Protein AF-A0A3N4KUB5-F1 (afdb_monomer_lite)

Foldseek 3Di:
DDPDDPPVVVPCPPPCLVVVLCVVLVVLVVVLVVQVVCVVVVNHDPDPLVVLLSVLSVVLVVPPPVPDDSVNSVVVSVVSNVVSVVVVVPD

Radius of gyration: 17.98 Å; chains: 1; bounding box: 63×22×39 Å

Sequence (91 aa):
MSTNPPPHLAGHSLPEYPHAKAAFAAPLLHLVDKHKLLSKMGLEDKSPATDDLLQHISSAFNTQDPAMNPAKAIISLLLGLSTQIEKLTTE

Secondary structure (DSSP, 8-state):
---PPPTTSSS---TTHHHHHHHHHHHHHHHHHHHHHHHHTT-----HHHHHHHHHHHHHHH---TTS-HHHHHHHHHHHHHHHHHHHHH-

pLDDT: mean 72.39, std 13.55, range [37.44, 93.06]

Organism: NCBI:txid1392247

Structure (mmCIF, N/CA/C/O backbone):
data_AF-A0A3N4KUB5-F1
#
_entry.id   AF-A0A3N4KUB5-F1
#
loop_
_atom_site.group_PDB
_atom_site.id
_atom_site.type_symbol
_atom_site.label_atom_id
_atom_site.label_alt_id
_atom_site.label_comp_id
_atom_site.label_asym_id
_atom_site.label_entity_id
_atom_site.label_seq_id
_atom_site.pdbx_PDB_ins_code
_atom_site.Cartn_x
_atom_site.Cartn_y
_atom_site.Cartn_z
_atom_site.occupancy
_atom_site.B_iso_or_equiv
_atom_site.auth_seq_id
_atom_site.auth_comp_id
_atom_site.auth_asym_id
_atom_site.auth_atom_id
_atom_site.pdbx_PDB_model_num
ATOM 1 N N . MET A 1 1 ? 44.114 2.995 -12.801 1.00 37.44 1 MET A N 1
ATOM 2 C CA . MET A 1 1 ? 43.218 1.957 -12.246 1.00 37.44 1 MET A CA 1
ATOM 3 C C . MET A 1 1 ? 42.020 1.850 -13.179 1.00 37.44 1 MET A C 1
ATOM 5 O O . MET A 1 1 ? 41.364 2.854 -13.402 1.00 37.44 1 MET A O 1
ATOM 9 N N . SER A 1 2 ? 41.841 0.698 -13.830 1.00 43.16 2 SER A N 1
ATOM 10 C CA . SER A 1 2 ? 40.827 0.466 -14.871 1.00 43.16 2 SER A CA 1
ATOM 11 C C . SER A 1 2 ? 39.480 0.166 -14.209 1.00 43.16 2 SER A C 1
ATOM 13 O O . SER A 1 2 ? 39.354 -0.844 -13.525 1.00 43.16 2 SER A O 1
ATOM 15 N N . THR A 1 3 ? 38.494 1.048 -14.367 1.00 60.78 3 THR A N 1
ATOM 16 C CA . THR A 1 3 ? 37.135 0.921 -13.808 1.00 60.78 3 THR A CA 1
ATOM 17 C C . THR A 1 3 ? 36.220 0.102 -14.719 1.00 60.78 3 THR A C 1
ATOM 19 O O . THR A 1 3 ? 35.073 0.478 -14.947 1.00 60.78 3 THR A O 1
ATOM 22 N N . ASN A 1 4 ? 36.721 -0.988 -15.299 1.00 53.25 4 ASN A N 1
ATOM 23 C CA . ASN A 1 4 ? 35.869 -1.863 -16.096 1.00 53.25 4 ASN A CA 1
ATOM 24 C C . ASN A 1 4 ? 35.176 -2.861 -15.161 1.00 53.25 4 ASN A C 1
ATOM 26 O O . ASN A 1 4 ? 35.873 -3.651 -14.516 1.00 53.25 4 ASN A O 1
ATOM 30 N N . PRO A 1 5 ? 33.834 -2.834 -15.047 1.00 54.06 5 PRO A N 1
ATOM 31 C CA . PRO A 1 5 ? 33.121 -3.879 -14.335 1.00 54.06 5 PRO A CA 1
ATOM 32 C C . PRO A 1 5 ? 33.412 -5.227 -15.014 1.00 54.06 5 PRO A C 1
ATOM 34 O O . PRO A 1 5 ? 33.584 -5.284 -16.236 1.00 54.06 5 PRO A O 1
ATOM 37 N N . PRO A 1 6 ? 33.524 -6.316 -14.241 1.00 51.47 6 PRO A N 1
ATOM 38 C CA . PRO A 1 6 ? 33.892 -7.609 -14.788 1.00 51.47 6 PRO A CA 1
ATOM 39 C C . PRO A 1 6 ? 32.853 -8.084 -15.824 1.00 51.47 6 PRO A C 1
ATOM 41 O O . PRO A 1 6 ? 31.659 -7.826 -15.665 1.00 51.47 6 PRO A O 1
ATOM 44 N N . PRO A 1 7 ? 33.279 -8.792 -16.887 1.00 60.22 7 PRO A N 1
ATOM 45 C CA . PRO A 1 7 ? 32.474 -9.047 -18.089 1.00 60.22 7 PRO A CA 1
ATOM 46 C C . PRO A 1 7 ? 31.195 -9.858 -17.840 1.00 60.22 7 PRO A C 1
ATOM 48 O O . PRO A 1 7 ? 30.266 -9.789 -18.638 1.00 60.22 7 PRO A O 1
ATOM 51 N N . HIS A 1 8 ? 31.100 -10.567 -16.713 1.00 59.06 8 HIS A N 1
ATOM 52 C CA . HIS A 1 8 ? 29.876 -11.259 -16.302 1.00 59.06 8 HIS A CA 1
ATOM 53 C C . HIS A 1 8 ? 28.772 -10.310 -15.794 1.00 59.06 8 HIS A C 1
ATOM 55 O O . HIS A 1 8 ? 27.617 -10.709 -15.723 1.00 59.06 8 HIS A O 1
ATOM 61 N N . LEU A 1 9 ? 29.096 -9.052 -15.470 1.00 51.03 9 LEU A N 1
ATOM 62 C CA . LEU A 1 9 ? 28.127 -8.020 -15.074 1.00 51.03 9 LEU A CA 1
ATOM 63 C C . LEU A 1 9 ? 27.731 -7.094 -16.235 1.00 51.03 9 LEU A C 1
ATOM 65 O O . LEU A 1 9 ? 26.793 -6.316 -16.100 1.00 51.03 9 LEU A O 1
ATOM 69 N N . ALA A 1 10 ? 28.413 -7.178 -17.381 1.00 53.53 10 ALA A N 1
ATOM 70 C CA . ALA A 1 10 ? 28.202 -6.287 -18.525 1.00 53.53 10 ALA A CA 1
ATOM 71 C C . ALA A 1 10 ? 26.991 -6.664 -19.408 1.00 53.53 10 ALA A C 1
ATOM 73 O O . ALA A 1 10 ? 26.673 -5.935 -20.344 1.00 53.53 10 ALA A O 1
ATOM 74 N N . GLY A 1 11 ? 26.323 -7.791 -19.128 1.00 46.47 11 GLY A N 1
ATOM 75 C CA . GLY A 1 11 ? 25.277 -8.364 -19.989 1.00 46.47 11 GLY A CA 1
ATOM 76 C C . GLY A 1 11 ? 23.909 -8.586 -19.341 1.00 46.47 11 GLY A C 1
ATOM 77 O O . GLY A 1 11 ? 22.978 -8.983 -20.036 1.00 46.47 11 GLY A O 1
ATOM 78 N N . HIS A 1 12 ? 23.738 -8.325 -18.042 1.00 45.84 12 HIS A N 1
ATOM 79 C CA . HIS A 1 12 ? 22.416 -8.404 -17.417 1.00 45.84 12 HIS A CA 1
ATOM 80 C C . HIS A 1 12 ? 21.711 -7.062 -17.577 1.00 45.84 12 HIS A C 1
ATOM 82 O O . HIS A 1 12 ? 21.796 -6.179 -16.727 1.00 45.84 12 HIS A O 1
ATOM 88 N N . SER A 1 13 ? 21.026 -6.893 -18.702 1.00 49.09 13 SER A N 1
ATOM 89 C CA . SER A 1 13 ? 20.243 -5.704 -19.025 1.00 49.09 13 SER A CA 1
ATOM 90 C C . SER A 1 13 ? 18.989 -5.593 -18.153 1.00 49.09 13 SER A C 1
ATOM 92 O O . SER A 1 13 ? 17.916 -5.645 -18.727 1.00 49.09 13 SER A O 1
ATOM 94 N N . LEU A 1 14 ? 19.095 -5.537 -16.812 1.00 50.28 14 LEU A N 1
ATOM 95 C CA . LEU A 1 14 ? 17.997 -5.472 -15.818 1.00 50.28 14 LEU A CA 1
ATOM 96 C C . LEU A 1 14 ? 16.585 -5.757 -16.402 1.00 50.28 14 LEU A C 1
ATOM 98 O O . LEU A 1 14 ? 15.706 -4.893 -16.335 1.00 50.28 14 LEU A O 1
ATOM 102 N N . PRO A 1 15 ? 16.324 -6.947 -16.996 1.00 50.06 15 PRO A N 1
ATOM 103 C CA . PRO A 1 15 ? 15.032 -7.213 -17.641 1.00 50.06 15 PRO A CA 1
ATOM 104 C C . PRO A 1 15 ? 13.937 -7.363 -16.575 1.00 50.06 15 PRO A C 1
ATOM 106 O O . PRO A 1 15 ? 12.737 -7.278 -16.831 1.00 50.06 15 PRO A O 1
ATOM 109 N N . GLU A 1 16 ? 14.386 -7.553 -15.339 1.00 55.38 16 GLU A N 1
ATOM 110 C CA . GLU A 1 16 ? 13.610 -7.823 -14.152 1.00 55.38 16 GLU A CA 1
ATOM 111 C C . GLU A 1 16 ? 13.097 -6.553 -13.483 1.00 55.38 16 GLU A C 1
ATOM 113 O O . GLU A 1 16 ? 12.231 -6.654 -12.631 1.00 55.38 16 GLU A O 1
ATOM 118 N N . TYR A 1 17 ? 13.552 -5.351 -13.852 1.00 53.91 17 TYR A N 1
ATOM 119 C CA . TYR A 1 17 ? 13.132 -4.141 -13.138 1.00 53.91 17 TYR A CA 1
ATOM 120 C C . TYR A 1 17 ? 11.620 -3.843 -13.266 1.00 53.91 17 TYR A C 1
ATOM 122 O O . TYR A 1 17 ? 10.952 -3.618 -12.250 1.00 53.91 17 TYR A O 1
ATOM 130 N N . PRO A 1 18 ? 11.023 -3.892 -14.476 1.00 56.62 18 PRO A N 1
ATOM 131 C CA . PRO A 1 18 ? 9.575 -3.749 -14.634 1.00 56.62 18 PRO A CA 1
ATOM 132 C C . PRO A 1 18 ? 8.809 -4.896 -13.961 1.00 56.62 18 PRO A C 1
ATOM 134 O O . PRO A 1 18 ? 7.753 -4.675 -13.369 1.00 56.62 18 PRO A O 1
ATOM 137 N N . HIS A 1 19 ? 9.373 -6.106 -14.004 1.00 59.28 19 HIS A N 1
ATOM 138 C CA . HIS A 1 19 ? 8.794 -7.312 -13.416 1.00 59.28 19 HIS A CA 1
ATOM 139 C C . HIS A 1 19 ? 8.817 -7.264 -11.883 1.00 59.28 19 HIS A C 1
ATOM 141 O O . HIS A 1 19 ? 7.828 -7.608 -11.250 1.00 59.28 19 HIS A O 1
ATOM 147 N N . ALA A 1 20 ? 9.890 -6.754 -11.282 1.00 62.56 20 ALA A N 1
ATOM 148 C CA . ALA A 1 20 ? 10.042 -6.554 -9.847 1.00 62.56 20 ALA A CA 1
ATOM 149 C C . ALA A 1 20 ? 9.107 -5.453 -9.342 1.00 62.56 20 ALA A C 1
ATOM 151 O O . ALA A 1 20 ? 8.459 -5.619 -8.311 1.00 62.5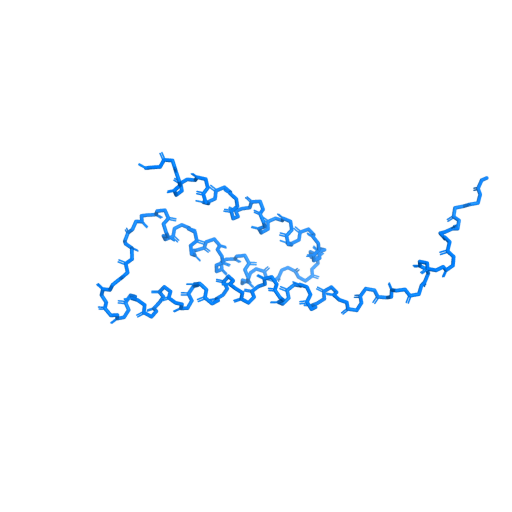6 20 ALA A O 1
ATOM 152 N N . LYS A 1 21 ? 8.955 -4.360 -10.105 1.00 63.59 21 LYS A N 1
ATOM 153 C CA . LYS A 1 21 ? 7.955 -3.327 -9.806 1.00 63.59 21 LYS A CA 1
ATOM 154 C C . LYS A 1 21 ? 6.540 -3.909 -9.815 1.00 63.59 21 LYS A C 1
ATOM 156 O O . LYS A 1 21 ? 5.778 -3.639 -8.894 1.00 63.59 21 LYS A O 1
ATOM 161 N N . ALA A 1 22 ? 6.195 -4.719 -10.817 1.00 66.38 22 ALA A N 1
ATOM 162 C CA . ALA A 1 22 ? 4.887 -5.369 -10.906 1.00 66.38 22 ALA A CA 1
ATOM 163 C C . ALA A 1 22 ? 4.667 -6.414 -9.796 1.00 66.38 22 ALA A C 1
ATOM 165 O O . ALA A 1 22 ? 3.607 -6.428 -9.175 1.00 66.38 22 ALA A O 1
ATOM 166 N N . ALA A 1 23 ? 5.675 -7.238 -9.501 1.00 69.62 23 ALA A N 1
ATOM 167 C CA . ALA A 1 23 ? 5.630 -8.245 -8.442 1.00 69.62 23 ALA A CA 1
ATOM 168 C C . ALA A 1 23 ? 5.490 -7.619 -7.048 1.00 69.62 23 ALA A C 1
ATOM 170 O O . ALA A 1 23 ? 4.820 -8.183 -6.189 1.00 69.62 23 ALA A O 1
ATOM 171 N N . PHE A 1 24 ? 6.074 -6.439 -6.834 1.00 71.06 24 PHE A N 1
ATOM 172 C CA . PHE A 1 24 ? 5.918 -5.679 -5.597 1.00 71.06 24 PHE A CA 1
ATOM 173 C C . PHE A 1 24 ? 4.577 -4.932 -5.525 1.00 71.06 24 PHE A C 1
ATOM 175 O O . PHE A 1 24 ? 3.957 -4.859 -4.466 1.00 71.06 24 PHE A O 1
ATOM 182 N N . ALA A 1 25 ? 4.093 -4.409 -6.655 1.00 74.06 25 ALA A N 1
ATOM 183 C CA . ALA A 1 25 ? 2.821 -3.695 -6.727 1.00 74.06 25 ALA A CA 1
ATOM 184 C C . ALA A 1 25 ? 1.605 -4.610 -6.538 1.00 74.06 25 ALA A C 1
ATOM 186 O O . ALA A 1 25 ? 0.639 -4.220 -5.885 1.00 74.06 25 ALA A O 1
ATOM 187 N N . ALA A 1 26 ? 1.639 -5.822 -7.098 1.00 79.25 26 ALA A N 1
ATOM 188 C CA . ALA A 1 26 ? 0.479 -6.707 -7.135 1.00 79.25 26 ALA A CA 1
ATOM 189 C C . ALA A 1 26 ? -0.084 -7.060 -5.740 1.00 79.25 26 ALA A C 1
ATOM 191 O O . ALA A 1 26 ? -1.292 -6.908 -5.557 1.00 79.25 26 ALA A O 1
ATOM 192 N N . PRO A 1 27 ? 0.723 -7.445 -4.727 1.00 80.88 27 PRO A N 1
ATOM 193 C CA . PRO A 1 27 ? 0.219 -7.693 -3.375 1.00 80.88 27 PRO A CA 1
ATOM 194 C C . PRO A 1 27 ? -0.424 -6.463 -2.723 1.00 80.88 27 PRO A C 1
ATOM 196 O O . PRO A 1 27 ? -1.424 -6.592 -2.019 1.00 80.88 27 PRO A O 1
ATOM 199 N N . LEU A 1 28 ? 0.124 -5.270 -2.971 1.00 83.56 28 LEU A N 1
ATOM 200 C CA . LEU A 1 28 ? -0.349 -4.017 -2.377 1.00 83.56 28 LEU A CA 1
ATOM 201 C C . LEU A 1 28 ? -1.658 -3.545 -3.017 1.00 83.56 28 LEU A C 1
ATOM 203 O O . LEU A 1 28 ? -2.584 -3.146 -2.316 1.00 83.56 28 LEU A O 1
ATOM 207 N N . LEU A 1 29 ? -1.772 -3.660 -4.340 1.00 81.31 29 LEU A N 1
A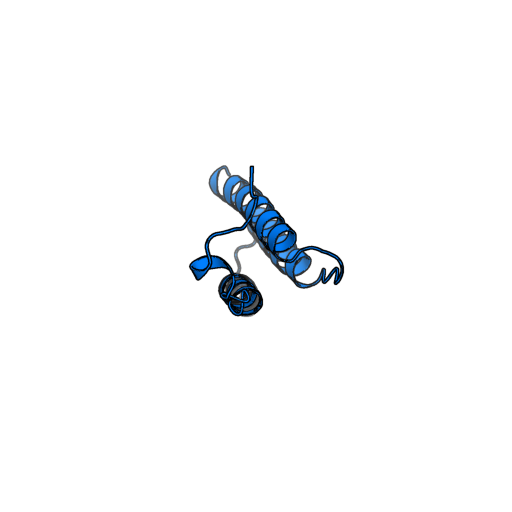TOM 208 C CA . LEU A 1 29 ? -3.025 -3.403 -5.053 1.00 81.31 29 LEU A CA 1
ATOM 209 C C . LEU A 1 29 ? -4.104 -4.422 -4.662 1.00 81.31 29 LEU A C 1
ATOM 211 O O . LEU A 1 29 ? -5.245 -4.045 -4.404 1.00 81.31 29 LEU A O 1
ATOM 215 N N . HIS A 1 30 ? -3.730 -5.697 -4.520 1.00 86.19 30 HIS A N 1
ATOM 216 C CA . HIS A 1 30 ? -4.639 -6.741 -4.051 1.00 86.19 30 HIS A CA 1
ATOM 217 C C . HIS A 1 30 ? -5.143 -6.479 -2.622 1.00 86.19 30 HIS A C 1
ATOM 219 O O . HIS A 1 30 ? -6.311 -6.732 -2.332 1.00 86.19 30 HIS A O 1
ATOM 225 N N . LEU A 1 31 ? -4.304 -5.928 -1.737 1.00 85.88 31 LEU A N 1
ATOM 226 C CA . LEU A 1 31 ? -4.719 -5.510 -0.395 1.00 85.88 31 LEU A CA 1
ATOM 227 C C . LEU A 1 31 ? -5.791 -4.410 -0.449 1.00 85.88 31 LEU A C 1
ATOM 229 O O . LEU A 1 31 ? -6.806 -4.512 0.242 1.00 85.88 31 LEU A O 1
ATOM 233 N N . VAL A 1 32 ? -5.607 -3.404 -1.310 1.00 86.06 32 VAL A N 1
ATOM 234 C CA . VAL A 1 32 ? -6.587 -2.323 -1.517 1.00 86.06 32 VAL A CA 1
ATOM 235 C C . VAL A 1 32 ? -7.911 -2.866 -2.050 1.00 86.06 32 VAL A C 1
ATOM 237 O O . VAL A 1 32 ? -8.981 -2.507 -1.554 1.00 86.06 32 VAL A O 1
ATOM 240 N N . ASP A 1 33 ? -7.866 -3.760 -3.034 1.00 87.50 33 ASP A N 1
ATOM 241 C CA . ASP A 1 33 ? -9.079 -4.342 -3.608 1.00 87.50 33 ASP A CA 1
ATOM 242 C C . ASP A 1 33 ? -9.799 -5.276 -2.630 1.00 87.50 33 ASP A C 1
ATOM 244 O O . ASP A 1 33 ? -11.030 -5.243 -2.542 1.00 87.50 33 ASP A O 1
ATOM 248 N N . LYS A 1 34 ? -9.052 -6.036 -1.819 1.00 87.75 34 LYS A N 1
ATOM 249 C CA . LYS A 1 34 ? -9.617 -6.819 -0.715 1.00 87.75 34 LYS A CA 1
ATOM 250 C C . LYS A 1 34 ? -10.317 -5.916 0.300 1.00 87.75 34 LYS A C 1
ATOM 252 O O . LYS A 1 34 ? -11.421 -6.248 0.724 1.00 87.75 34 LYS A O 1
ATOM 257 N N . HIS A 1 35 ? -9.735 -4.769 0.654 1.00 88.44 35 HIS A N 1
ATOM 258 C CA . HIS A 1 35 ? -10.388 -3.823 1.559 1.00 88.44 35 HIS A CA 1
ATOM 259 C C . HIS A 1 35 ? -11.699 -3.274 0.978 1.00 88.44 35 HIS A C 1
ATOM 261 O O . HIS A 1 35 ? -12.726 -3.289 1.652 1.00 88.44 35 HIS A O 1
ATOM 267 N N . LYS A 1 36 ? -11.715 -2.877 -0.304 1.00 88.19 36 LYS A N 1
ATOM 268 C CA . LYS A 1 36 ? -12.955 -2.451 -0.987 1.00 88.19 36 LYS A CA 1
ATOM 269 C C . LYS A 1 36 ? -14.025 -3.543 -0.970 1.00 88.19 36 LYS A C 1
ATOM 271 O O . LYS A 1 36 ? -15.211 -3.243 -0.848 1.00 88.19 36 LYS A O 1
ATOM 276 N N . LEU A 1 37 ? -13.621 -4.802 -1.136 1.00 91.44 37 LEU A N 1
ATOM 277 C CA . LEU A 1 37 ? -14.526 -5.946 -1.099 1.00 91.44 37 LEU A 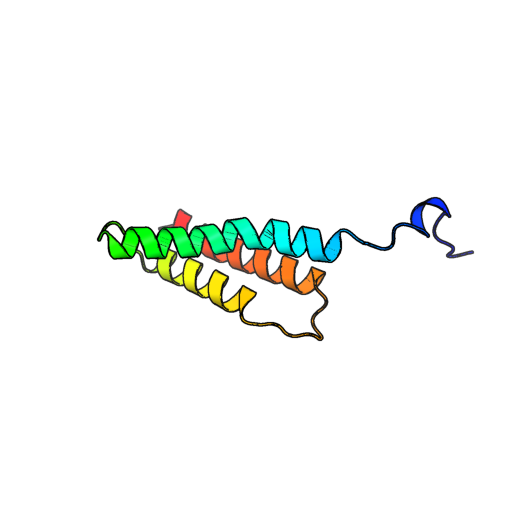CA 1
ATOM 278 C C . LEU A 1 37 ? -15.126 -6.144 0.302 1.00 91.44 37 LEU A C 1
ATOM 280 O O . LEU A 1 37 ? -16.339 -6.305 0.412 1.00 91.44 37 LEU A O 1
ATOM 284 N N . LEU A 1 38 ? -14.304 -6.074 1.352 1.00 88.94 38 LEU A N 1
ATOM 285 C CA . LEU A 1 38 ? -14.766 -6.131 2.744 1.00 88.94 38 LEU A CA 1
ATOM 286 C C . LEU A 1 38 ? -15.712 -4.969 3.071 1.00 88.94 38 LEU A C 1
ATOM 288 O O . LEU A 1 38 ? -16.764 -5.197 3.661 1.00 88.94 38 LEU A O 1
ATOM 292 N N . SER A 1 39 ? -15.408 -3.765 2.579 1.00 89.00 39 SER A N 1
ATOM 293 C CA . SER A 1 39 ? -16.258 -2.581 2.744 1.00 89.00 39 SER A CA 1
ATOM 294 C C . SER A 1 39 ? -17.646 -2.739 2.127 1.00 89.00 39 SER A C 1
ATOM 296 O O . SER A 1 39 ? -18.654 -2.395 2.738 1.00 89.00 39 SER A O 1
ATOM 298 N N . LYS A 1 40 ? -17.746 -3.362 0.947 1.00 91.12 40 LYS A N 1
ATOM 299 C CA . LYS A 1 40 ? -19.050 -3.680 0.335 1.00 91.12 40 LYS A CA 1
ATOM 300 C C . LYS A 1 40 ? -19.877 -4.679 1.149 1.00 91.12 40 LYS A C 1
ATOM 302 O O . LYS A 1 40 ? -21.092 -4.721 0.981 1.00 91.12 40 LYS A O 1
ATOM 307 N N . MET A 1 41 ? -19.233 -5.490 1.987 1.00 93.06 41 MET A N 1
ATOM 308 C CA . MET A 1 41 ? -19.897 -6.452 2.869 1.00 93.06 41 MET A CA 1
ATOM 309 C C . MET A 1 41 ? -20.180 -5.886 4.267 1.00 93.06 41 MET A C 1
ATOM 311 O O . MET A 1 41 ? -20.766 -6.596 5.081 1.00 93.06 41 MET A O 1
ATOM 315 N N . GLY A 1 42 ? -19.774 -4.645 4.562 1.00 89.69 42 GLY A N 1
ATOM 316 C CA . GLY A 1 42 ? -19.863 -4.074 5.908 1.00 89.69 42 GLY A CA 1
ATOM 317 C C . GLY A 1 42 ? -18.887 -4.708 6.908 1.00 89.69 42 GLY A C 1
ATOM 318 O O . GLY A 1 42 ? -19.146 -4.683 8.110 1.00 89.69 42 GLY A O 1
ATOM 319 N N . LEU A 1 43 ? -17.818 -5.342 6.413 1.00 89.62 43 LEU A N 1
ATOM 320 C CA . LEU A 1 43 ? -16.783 -6.031 7.194 1.00 89.62 43 LEU A CA 1
ATOM 321 C C . LEU A 1 43 ? -15.445 -5.277 7.165 1.00 89.62 43 LEU A C 1
ATOM 323 O O . LEU A 1 43 ? -14.400 -5.860 7.457 1.00 89.62 43 LEU A O 1
ATOM 327 N N . GLU A 1 44 ? -15.449 -4.019 6.732 1.00 88.06 44 GLU A N 1
ATOM 328 C CA . GLU A 1 44 ? -14.256 -3.187 6.713 1.00 88.06 44 GLU A CA 1
ATOM 329 C C . GLU A 1 44 ? -13.746 -2.875 8.118 1.00 88.06 44 GLU A C 1
ATOM 331 O O . GLU A 1 44 ? -14.517 -2.661 9.058 1.00 88.06 44 GLU A O 1
ATOM 336 N N . ASP A 1 45 ? -12.422 -2.799 8.226 1.00 81.62 45 ASP A N 1
ATOM 337 C CA . ASP A 1 45 ? -11.795 -2.125 9.347 1.00 81.62 45 ASP A CA 1
ATOM 338 C C . ASP A 1 45 ? -11.942 -0.614 9.134 1.00 81.62 45 ASP A C 1
ATOM 340 O O . ASP A 1 45 ? -11.525 -0.082 8.110 1.00 81.62 45 ASP A O 1
ATOM 344 N N . LYS A 1 46 ? -12.569 0.065 10.097 1.00 80.75 46 LYS A N 1
ATOM 345 C CA . LYS A 1 46 ? -12.805 1.518 10.069 1.00 80.75 46 LYS A CA 1
ATOM 346 C C . LYS A 1 46 ? -11.720 2.297 10.802 1.00 80.75 46 LYS A C 1
ATOM 348 O O . LYS A 1 46 ? -11.932 3.465 11.134 1.00 80.75 46 LYS A O 1
ATOM 353 N N . SER A 1 47 ? -10.605 1.649 11.140 1.00 83.50 47 SER A N 1
ATOM 354 C CA . SER A 1 47 ? -9.504 2.333 11.797 1.00 83.50 47 SER A CA 1
ATOM 355 C C . SER A 1 47 ? -8.941 3.433 10.878 1.00 83.50 47 SER A C 1
ATOM 357 O O . SER A 1 47 ? -8.683 3.186 9.694 1.00 83.50 47 SER A O 1
ATOM 359 N N . PRO A 1 48 ? -8.715 4.652 11.405 1.00 80.69 48 PRO A N 1
ATOM 360 C CA . PRO A 1 48 ? -8.066 5.723 10.649 1.00 80.69 48 PRO A CA 1
ATOM 361 C C . PRO A 1 48 ? -6.697 5.302 10.098 1.00 80.69 48 PRO A C 1
ATOM 363 O O . PRO A 1 48 ? -6.307 5.714 9.010 1.00 80.69 48 PRO A O 1
ATOM 366 N N . ALA A 1 49 ? -5.989 4.435 10.825 1.00 79.88 49 ALA A N 1
ATOM 367 C CA . ALA A 1 49 ? -4.692 3.907 10.428 1.00 79.88 49 ALA A CA 1
ATOM 368 C C . ALA A 1 49 ? -4.773 2.987 9.190 1.00 79.88 49 ALA A C 1
ATOM 370 O O . ALA A 1 49 ? -3.901 3.047 8.316 1.00 79.88 49 ALA A O 1
ATOM 371 N N . THR A 1 50 ? -5.834 2.179 9.064 1.00 82.50 50 THR A N 1
ATOM 372 C CA . THR A 1 50 ? -6.090 1.380 7.854 1.00 82.50 50 THR A CA 1
ATOM 373 C C . THR A 1 50 ? -6.423 2.275 6.661 1.00 82.50 50 THR A C 1
ATOM 375 O O . THR A 1 50 ? -5.869 2.070 5.578 1.00 82.50 50 THR A O 1
ATOM 378 N N . ASP A 1 51 ? -7.243 3.310 6.847 1.00 84.25 51 ASP A N 1
ATOM 379 C CA . ASP A 1 51 ? -7.548 4.276 5.784 1.00 84.25 51 ASP A CA 1
ATOM 380 C C . ASP A 1 51 ? -6.290 5.019 5.297 1.00 84.25 51 ASP A C 1
ATOM 382 O O . ASP A 1 51 ? -6.051 5.105 4.085 1.00 84.25 51 ASP A O 1
ATOM 386 N N . ASP A 1 52 ? -5.436 5.476 6.217 1.00 83.88 52 ASP A N 1
ATOM 387 C CA . ASP A 1 52 ? -4.157 6.130 5.912 1.00 83.88 52 ASP A CA 1
ATOM 388 C C . ASP A 1 52 ? -3.224 5.217 5.097 1.00 83.88 52 ASP A C 1
ATOM 390 O O . ASP A 1 52 ? -2.623 5.648 4.102 1.00 83.88 52 ASP A O 1
ATOM 394 N N . LEU A 1 53 ? -3.118 3.937 5.475 1.00 84.75 53 LEU A N 1
ATOM 395 C CA . LEU A 1 53 ? -2.320 2.945 4.751 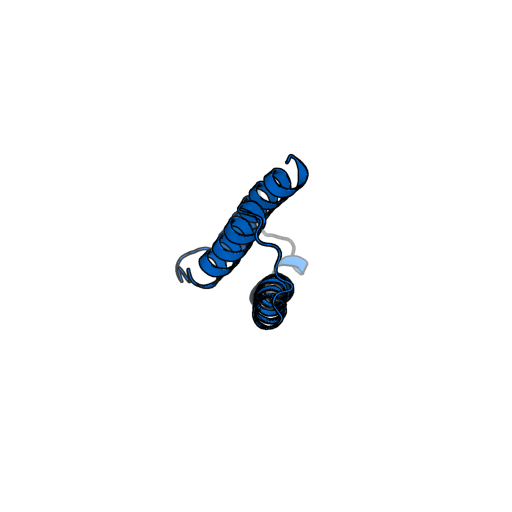1.00 84.75 53 LEU A CA 1
ATOM 396 C C . LEU A 1 53 ? -2.846 2.735 3.321 1.00 84.75 53 LEU A C 1
ATOM 398 O O . LEU A 1 53 ? -2.069 2.717 2.360 1.00 84.75 53 LEU A O 1
ATOM 402 N N . LEU A 1 54 ? -4.161 2.596 3.157 1.00 85.88 54 LEU A N 1
ATOM 403 C CA . LEU A 1 54 ? -4.794 2.344 1.860 1.00 85.88 54 LEU A CA 1
ATOM 404 C C . LEU A 1 54 ? -4.694 3.544 0.916 1.00 85.88 54 LEU A C 1
ATOM 406 O O . LEU A 1 54 ? -4.449 3.372 -0.288 1.00 85.88 54 LEU A O 1
ATOM 410 N N . GLN A 1 55 ? -4.847 4.757 1.449 1.00 84.75 55 GLN A N 1
ATOM 411 C CA . GLN A 1 55 ? -4.627 5.988 0.694 1.00 84.75 55 GLN A CA 1
ATOM 412 C C . GLN A 1 55 ? -3.165 6.125 0.275 1.00 84.75 55 GLN A C 1
ATOM 414 O O . GLN A 1 55 ? -2.894 6.471 -0.878 1.00 84.75 55 GLN A O 1
ATOM 419 N N . HIS A 1 56 ? -2.223 5.797 1.164 1.00 83.81 56 HIS A N 1
ATOM 420 C CA . HIS A 1 56 ? -0.798 5.833 0.851 1.00 83.81 56 HIS A CA 1
ATOM 421 C C . HIS A 1 56 ? -0.442 4.878 -0.297 1.00 83.81 56 HIS A C 1
ATOM 423 O O . HIS A 1 56 ? 0.193 5.299 -1.265 1.00 83.81 56 HIS A O 1
ATOM 429 N N . ILE A 1 57 ? -0.915 3.627 -0.241 1.00 81.75 57 ILE A N 1
ATOM 430 C CA . ILE A 1 57 ? -0.731 2.641 -1.317 1.00 81.75 57 ILE A CA 1
ATOM 431 C C . ILE A 1 57 ? -1.310 3.170 -2.633 1.00 81.75 57 ILE A C 1
ATOM 433 O O . ILE A 1 57 ? -0.618 3.204 -3.651 1.00 81.75 57 ILE A O 1
ATOM 437 N N . SER A 1 58 ? -2.564 3.625 -2.615 1.00 81.00 58 SER A N 1
ATOM 438 C CA . SER A 1 58 ? -3.252 4.110 -3.818 1.00 81.00 58 SER A CA 1
ATOM 439 C C . SER A 1 58 ? -2.538 5.313 -4.444 1.00 81.00 58 SER A C 1
ATOM 441 O O . SER A 1 58 ? -2.353 5.368 -5.659 1.00 81.00 58 SER A O 1
ATOM 443 N N . SER A 1 59 ? -2.087 6.260 -3.619 1.00 79.75 59 SER A N 1
ATOM 444 C CA . SER A 1 59 ? -1.332 7.438 -4.055 1.00 79.75 59 SER A CA 1
ATOM 445 C C . SER A 1 59 ? 0.016 7.058 -4.675 1.00 79.75 59 SER A C 1
ATOM 447 O O . SER A 1 59 ? 0.365 7.523 -5.764 1.00 79.75 59 SER A O 1
ATOM 449 N N . ALA A 1 60 ? 0.748 6.142 -4.039 1.00 75.19 60 ALA A N 1
ATOM 450 C CA . ALA A 1 60 ? 2.076 5.739 -4.484 1.00 75.19 60 ALA A CA 1
ATOM 451 C C . ALA A 1 60 ? 2.067 5.015 -5.847 1.00 75.19 60 ALA A C 1
ATOM 453 O O . ALA A 1 60 ? 3.040 5.111 -6.596 1.00 75.19 60 ALA A O 1
ATOM 454 N N . PHE A 1 61 ? 0.964 4.349 -6.210 1.00 70.44 61 PHE A N 1
ATOM 455 C CA . PHE A 1 61 ? 0.806 3.718 -7.528 1.00 70.44 61 PHE A CA 1
ATOM 456 C C . PHE A 1 61 ? 0.174 4.623 -8.594 1.00 70.44 61 PHE A C 1
ATOM 458 O O . PHE A 1 61 ? 0.464 4.437 -9.777 1.00 70.44 61 PHE A O 1
ATOM 465 N N . ASN A 1 62 ? -0.627 5.620 -8.203 1.00 69.06 62 ASN A N 1
ATOM 466 C CA . ASN A 1 62 ? -1.198 6.601 -9.135 1.00 69.06 62 ASN A CA 1
ATOM 467 C C . ASN A 1 62 ? -0.201 7.698 -9.537 1.00 69.06 62 ASN A C 1
ATOM 469 O O . ASN A 1 62 ? -0.331 8.288 -10.610 1.00 69.06 62 ASN A O 1
ATOM 473 N N . THR A 1 63 ? 0.817 7.957 -8.714 1.00 64.00 63 THR A N 1
ATOM 474 C CA . THR A 1 63 ? 1.852 8.953 -9.013 1.00 64.00 63 THR A CA 1
ATOM 475 C C . THR A 1 63 ? 2.914 8.343 -9.933 1.00 64.00 63 THR A C 1
ATOM 477 O O . THR A 1 63 ? 3.992 7.930 -9.505 1.00 64.00 63 THR A O 1
ATOM 480 N N . GLN A 1 64 ? 2.605 8.241 -11.226 1.00 55.31 64 GLN A N 1
ATOM 481 C CA . GLN A 1 64 ? 3.609 7.941 -12.244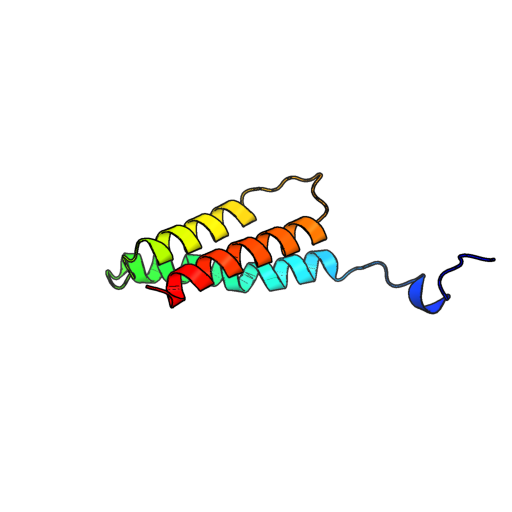 1.00 55.31 64 GLN A CA 1
ATOM 482 C C . GLN A 1 64 ? 4.360 9.226 -12.587 1.00 55.31 64 GLN A C 1
ATOM 484 O O . GLN A 1 64 ? 3.980 9.936 -13.509 1.00 55.31 64 GLN A O 1
ATOM 489 N N . ASP A 1 65 ? 5.428 9.527 -11.849 1.00 62.06 65 ASP A N 1
ATOM 490 C CA . ASP A 1 65 ? 6.459 10.418 -12.375 1.00 62.06 65 ASP A CA 1
ATOM 491 C C . ASP A 1 65 ? 7.332 9.600 -13.347 1.00 62.06 65 ASP A C 1
ATOM 493 O O . ASP A 1 65 ? 8.105 8.744 -12.897 1.00 62.06 65 ASP A O 1
ATOM 497 N N . PRO A 1 66 ? 7.206 9.798 -14.674 1.00 58.47 66 PRO A N 1
ATOM 498 C CA . PRO A 1 66 ? 7.995 9.062 -15.657 1.00 58.47 66 PRO A CA 1
ATOM 499 C C . PRO A 1 66 ? 9.496 9.390 -15.581 1.00 58.47 66 PRO A C 1
ATOM 501 O O . PRO A 1 66 ? 10.299 8.628 -16.117 1.00 58.47 66 PRO A O 1
ATOM 504 N N . ALA A 1 67 ? 9.887 10.483 -14.913 1.00 63.16 67 ALA A N 1
ATOM 505 C CA . ALA A 1 67 ? 11.282 10.855 -14.683 1.00 63.16 67 ALA A CA 1
ATOM 506 C C . ALA A 1 67 ? 11.865 10.248 -13.392 1.00 63.16 67 ALA A C 1
ATOM 508 O O . ALA A 1 67 ? 13.082 10.287 -13.182 1.00 63.16 67 ALA A O 1
ATOM 509 N N . MET A 1 68 ? 11.035 9.661 -12.521 1.00 65.56 68 MET A N 1
ATOM 510 C CA . MET A 1 68 ? 11.508 9.065 -11.276 1.00 65.56 68 MET A CA 1
ATOM 511 C C . MET A 1 68 ? 12.181 7.717 -11.542 1.00 65.56 68 MET A C 1
ATOM 513 O O . MET A 1 68 ? 11.574 6.783 -12.068 1.00 65.56 68 MET A O 1
ATOM 517 N N . ASN A 1 69 ? 13.443 7.594 -11.110 1.00 69.81 69 ASN A N 1
ATOM 518 C CA . ASN A 1 69 ? 14.160 6.323 -11.127 1.00 69.81 69 ASN A CA 1
ATOM 519 C C . ASN A 1 69 ? 13.295 5.259 -10.423 1.00 69.81 69 ASN A C 1
ATOM 521 O O . ASN A 1 69 ? 12.943 5.435 -9.251 1.00 69.81 69 ASN A O 1
ATOM 525 N N . PRO A 1 70 ? 12.958 4.151 -11.095 1.00 62.75 70 PRO A N 1
ATOM 526 C CA . PRO A 1 70 ? 11.985 3.220 -10.557 1.00 62.75 70 PRO A CA 1
ATOM 527 C C . PRO A 1 70 ? 12.505 2.448 -9.319 1.00 62.75 70 PRO A C 1
ATOM 529 O O . PRO A 1 70 ? 11.692 1.893 -8.586 1.00 62.75 70 PRO A O 1
ATOM 532 N N . ALA A 1 71 ? 13.809 2.487 -8.996 1.00 68.50 71 ALA A N 1
ATOM 533 C CA . ALA A 1 71 ? 14.376 2.068 -7.696 1.00 68.50 71 ALA A CA 1
ATOM 534 C C . ALA A 1 71 ? 14.095 3.047 -6.581 1.00 68.50 71 ALA A C 1
ATOM 536 O O . ALA A 1 71 ? 13.665 2.649 -5.500 1.00 68.50 71 ALA A O 1
ATOM 537 N N . LYS A 1 72 ? 14.226 4.335 -6.871 1.00 69.69 72 LYS A N 1
ATOM 538 C CA . LYS A 1 72 ? 13.843 5.380 -5.930 1.00 69.69 72 LYS A CA 1
ATOM 539 C C . LYS A 1 72 ? 12.344 5.320 -5.626 1.00 69.69 72 LYS A C 1
ATOM 541 O O . LYS A 1 72 ? 11.968 5.424 -4.468 1.00 69.69 72 LYS A O 1
ATOM 546 N N . ALA A 1 73 ? 11.516 5.045 -6.637 1.00 69.31 73 ALA A N 1
ATOM 547 C CA . ALA A 1 73 ? 10.075 4.865 -6.473 1.00 69.31 73 ALA A CA 1
ATOM 548 C C . ALA A 1 73 ? 9.726 3.703 -5.524 1.00 69.31 73 ALA A C 1
ATOM 550 O O . ALA A 1 73 ? 8.933 3.880 -4.604 1.00 69.31 73 ALA A O 1
ATOM 551 N N . ILE A 1 74 ? 10.339 2.528 -5.721 1.00 70.88 74 ILE A N 1
ATOM 552 C CA . ILE A 1 74 ? 10.099 1.349 -4.872 1.00 70.88 74 ILE A CA 1
ATOM 553 C C . ILE A 1 74 ? 10.604 1.588 -3.444 1.00 70.88 74 ILE A C 1
ATOM 555 O O . ILE A 1 74 ? 9.896 1.269 -2.495 1.00 70.88 74 ILE A O 1
ATOM 559 N N . ILE A 1 75 ? 11.784 2.195 -3.276 1.00 75.62 75 ILE A N 1
ATOM 560 C CA . ILE A 1 75 ? 12.338 2.520 -1.952 1.00 75.62 75 ILE A CA 1
ATOM 561 C C . ILE A 1 75 ? 11.442 3.521 -1.213 1.00 75.62 75 ILE A C 1
ATOM 563 O O . ILE A 1 75 ? 11.137 3.312 -0.043 1.00 75.62 75 ILE A O 1
ATOM 567 N N .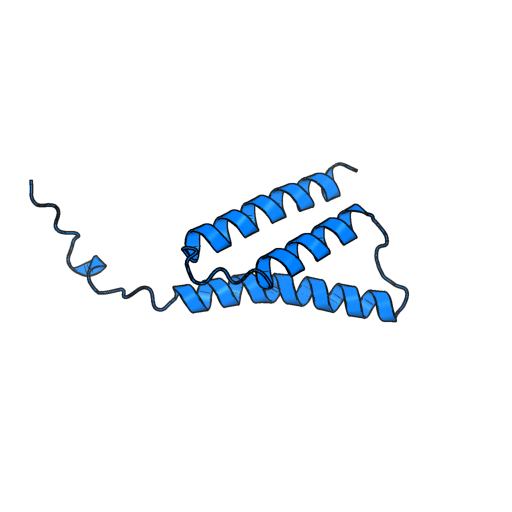 SER A 1 76 ? 10.978 4.580 -1.881 1.00 73.31 76 SER A N 1
ATOM 568 C CA . SER A 1 76 ? 10.047 5.543 -1.282 1.00 73.31 76 SER A CA 1
ATOM 569 C C . SER A 1 76 ? 8.727 4.890 -0.873 1.00 73.31 76 SER A C 1
ATOM 571 O O . SER A 1 76 ? 8.210 5.197 0.199 1.00 73.31 76 SER A O 1
ATOM 573 N N . LEU A 1 77 ? 8.217 3.957 -1.683 1.00 76.31 77 LEU A N 1
ATOM 574 C CA . LEU A 1 77 ? 7.005 3.202 -1.372 1.00 76.31 77 LEU A CA 1
ATOM 575 C C . LEU A 1 77 ? 7.211 2.272 -0.164 1.00 76.31 77 LEU A C 1
ATOM 577 O O . LEU A 1 77 ? 6.375 2.243 0.731 1.00 76.31 77 LEU A O 1
ATOM 581 N N . LEU A 1 78 ? 8.345 1.567 -0.094 1.00 79.06 78 LEU A N 1
ATOM 582 C CA . LEU A 1 78 ? 8.719 0.711 1.041 1.00 79.06 78 LEU A CA 1
ATOM 583 C C . LEU A 1 78 ? 8.858 1.497 2.350 1.00 79.06 78 LEU A C 1
ATOM 585 O O . LEU A 1 78 ? 8.350 1.062 3.381 1.00 79.06 78 LEU A O 1
ATOM 589 N N . LEU A 1 79 ? 9.525 2.653 2.310 1.00 80.44 79 LEU A N 1
ATOM 590 C CA . LEU A 1 79 ? 9.697 3.510 3.484 1.00 80.44 79 LEU A CA 1
ATOM 591 C C . LEU A 1 79 ? 8.351 4.037 3.988 1.00 80.44 79 LEU A C 1
ATOM 593 O O . LEU A 1 79 ? 8.068 3.944 5.179 1.00 80.44 79 LEU A O 1
ATOM 597 N N . GLY A 1 80 ? 7.504 4.531 3.082 1.00 80.56 80 GLY A N 1
ATOM 598 C CA . GLY A 1 80 ? 6.176 5.017 3.442 1.00 80.56 80 GLY A CA 1
ATOM 599 C C . GLY A 1 80 ? 5.275 3.916 4.005 1.00 80.56 80 GLY A C 1
ATOM 600 O O . GLY A 1 80 ? 4.633 4.122 5.032 1.00 80.56 80 GLY A O 1
ATOM 601 N N . LEU A 1 81 ? 5.300 2.716 3.412 1.00 82.00 81 LEU A N 1
ATOM 602 C CA . LEU A 1 81 ? 4.610 1.543 3.955 1.00 82.00 81 LEU A CA 1
ATOM 603 C C . LEU A 1 81 ? 5.090 1.180 5.359 1.00 82.00 81 LEU A C 1
ATOM 605 O O . LEU A 1 81 ? 4.260 0.937 6.229 1.00 82.00 81 LEU A O 1
ATOM 609 N N . SER A 1 82 ? 6.405 1.163 5.588 1.00 80.25 82 SER A N 1
ATOM 610 C CA . SER A 1 82 ? 6.971 0.858 6.905 1.00 80.25 82 SER A CA 1
ATOM 611 C C . SER A 1 82 ? 6.448 1.819 7.971 1.00 80.25 82 SER A C 1
ATOM 613 O O . SER A 1 82 ? 6.041 1.369 9.036 1.00 80.25 82 SER A O 1
ATOM 615 N N . THR A 1 83 ? 6.392 3.122 7.675 1.00 81.31 83 THR A N 1
ATOM 616 C CA . THR A 1 83 ? 5.847 4.129 8.597 1.00 81.31 83 THR A CA 1
ATOM 617 C C . THR A 1 83 ? 4.360 3.917 8.882 1.00 81.31 83 THR A C 1
ATOM 619 O O . THR A 1 83 ? 3.930 4.077 10.019 1.00 81.31 83 THR A O 1
ATOM 622 N N . GLN A 1 84 ? 3.556 3.561 7.875 1.00 79.19 84 GLN A N 1
ATOM 623 C CA . GLN A 1 84 ? 2.125 3.320 8.094 1.00 79.19 84 GLN A CA 1
ATOM 624 C C . GLN A 1 84 ? 1.869 2.027 8.882 1.00 79.19 84 GLN A C 1
ATOM 626 O O . GLN A 1 84 ? 0.999 2.004 9.747 1.00 79.19 84 GLN A O 1
ATOM 631 N N . ILE A 1 85 ? 2.653 0.972 8.635 1.00 80.25 85 ILE A N 1
ATOM 632 C CA . ILE A 1 85 ? 2.587 -0.275 9.414 1.00 80.25 85 ILE A CA 1
ATOM 633 C C . ILE A 1 85 ? 2.988 -0.022 10.870 1.00 80.25 85 ILE A C 1
ATOM 635 O O . ILE A 1 85 ? 2.325 -0.518 11.773 1.00 80.25 85 ILE A O 1
ATOM 639 N N . GLU A 1 86 ? 4.036 0.767 11.111 1.00 81.44 86 GLU A N 1
ATOM 640 C CA . GLU A 1 86 ? 4.478 1.103 12.467 1.00 81.44 86 GLU A CA 1
ATOM 641 C C . GLU A 1 86 ? 3.350 1.752 13.278 1.00 81.44 86 GLU A C 1
ATOM 643 O O . GLU A 1 86 ? 3.057 1.280 14.379 1.00 81.44 86 GLU A O 1
ATOM 648 N N . LYS A 1 87 ? 2.640 2.731 12.696 1.00 78.56 87 LYS A N 1
ATOM 649 C CA . LYS A 1 87 ? 1.454 3.351 13.313 1.00 78.56 87 LYS A CA 1
ATOM 650 C C . LYS A 1 87 ? 0.363 2.331 13.645 1.00 78.56 87 LYS A C 1
ATOM 652 O O . LYS A 1 87 ? -0.124 2.321 14.765 1.00 78.56 87 LYS A O 1
ATOM 657 N N . LEU A 1 88 ? 0.039 1.436 12.708 1.00 74.38 88 LEU A N 1
ATOM 658 C CA . LEU A 1 88 ? -0.952 0.367 12.908 1.00 74.38 88 LEU A CA 1
ATOM 659 C C . LEU A 1 88 ? -0.600 -0.586 14.061 1.00 74.38 88 LEU A C 1
ATOM 661 O O . LEU A 1 88 ? -1.489 -1.206 14.631 1.00 74.38 88 LEU A O 1
ATOM 665 N N . THR A 1 89 ? 0.687 -0.750 14.373 1.00 75.38 89 THR A N 1
ATOM 666 C CA . THR A 1 89 ? 1.159 -1.681 15.416 1.00 75.38 89 THR A CA 1
ATOM 667 C C . THR A 1 89 ? 1.431 -1.029 16.771 1.00 75.38 89 THR A C 1
ATOM 669 O O . THR A 1 89 ? 1.777 -1.738 17.716 1.00 75.38 89 THR A O 1
ATOM 672 N N . THR A 1 90 ? 1.329 0.299 16.865 1.00 70.06 90 THR A N 1
ATOM 673 C CA . THR A 1 90 ? 1.587 1.061 18.100 1.00 70.06 90 THR A CA 1
ATOM 674 C C . THR A 1 90 ? 0.344 1.707 18.716 1.00 70.06 90 THR A C 1
ATOM 676 O O . THR A 1 90 ? 0.457 2.260 19.811 1.00 70.06 90 THR A O 1
ATOM 679 N N . GLU A 1 91 ? -0.819 1.605 18.066 1.00 52.09 91 GLU A N 1
ATOM 680 C CA . GLU A 1 91 ? -2.144 1.879 18.656 1.00 52.09 91 GLU A CA 1
ATOM 681 C C . GLU A 1 91 ? -2.698 0.656 19.406 1.00 52.09 91 GLU A C 1
ATOM 683 O O . GLU A 1 91 ? -3.331 0.866 20.468 1.00 52.09 91 GLU A O 1
#